Protein AF-A0A1A8EF04-F1 (afdb_monomer)

pLDDT: mean 91.09, std 11.01, range [53.56, 98.5]

Nearest PDB structures (foldseek):
  2jfa-assembly1_A  TM=8.976E-01  e=3.512E-08  Homo sapiens
  7nfb-assembly1_B  TM=8.937E-01  e=3.930E-08  Homo sapiens
  2r6y-assembly1_A  TM=9.009E-01  e=4.920E-08  Homo sapiens
  7qvj-assembly2_B  TM=8.929E-01  e=5.824E-08  Homo sapiens
  2iok-assembly1_A  TM=8.936E-01  e=4.920E-08  Homo sapiens

Mean predicted aligned error: 4.75 Å

Radius of gyration: 16.69 Å; Cα contacts (8 Å, |Δi|>4): 78; chains: 1; bounding box: 33×38×38 Å

Sequence (106 aa):
MIGLIWRSIHCPGKLIFAQDLILDRNEGDCVEGMTEIFDMLLATASRFRMLKLKPEEFVCLKAIILLNSGAFSFCTGTMEPLHDSAAVQSMLDTITDALIHHISQS

Organism: Nothobranchius kadleci (NCBI:txid1051664)

Solvent-accessible surface area (backbone atoms only — not comparable to full-atom values): 6209 Å² total; per-residue (Å²): 111,70,70,40,30,60,67,15,39,90,38,87,73,38,42,37,78,48,98,90,41,71,43,42,61,74,67,26,63,79,40,91,80,34,39,64,54,46,51,53,46,49,52,50,15,52,49,44,46,74,70,62,68,46,73,69,49,50,52,35,53,53,51,46,50,66,71,50,71,71,70,56,50,88,82,38,94,78,60,78,77,67,92,57,54,66,62,54,48,53,50,48,52,55,43,48,53,51,37,52,54,54,59,77,74,107

Foldseek 3Di:
DLVQLVVCLVPQQWTPPDP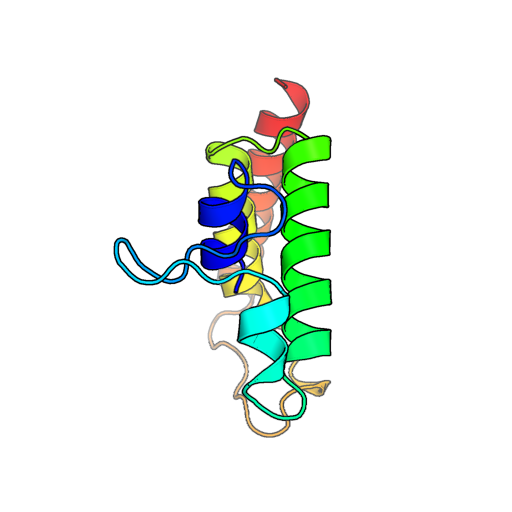PDIDGLVNLVVDPPSNVVSVVSNVSSPVCNVVVPDPLLSVLVVLLCVLCVPVDCVVPVPDDDDPCNPVSVVVNVVSVVSNVVVVVVD

Secondary structure (DSSP, 8-state):
-HHHHHHTTTSTTEEESSSS-EEEHHHHTTSTTHHHHHHHHHHHHHHHHHTT--HHHHHHHHHHHHHHTTS-GGG-TTPPPPTTHHHHHHHHHHHHHHHHHHHHT-

InterPro domains:
  IPR000536 Nuclear hormone receptor, ligand-binding domain [PF00104] (2-105)
  IPR000536 Nuclear hormone receptor, ligand-binding domain [PS51843] (1-106)
  IPR035500 Nuclear hormone receptor-like domain superfamily [G3DSA:1.10.565.10] (1-106)
  IPR035500 Nuclear hormone receptor-like domain superfamily [SSF48508] (1-106)
  IPR050200 Nuclear hormone receptor family NR3 subfamily [PTHR48092] (1-105)

Structure (mmCIF, N/CA/C/O backbone):
data_AF-A0A1A8EF04-F1
#
_entry.id   AF-A0A1A8EF04-F1
#
loop_
_atom_site.group_PDB
_atom_site.id
_atom_site.type_symbol
_atom_site.label_atom_id
_atom_site.label_alt_id
_atom_site.label_comp_id
_atom_site.label_asym_id
_atom_site.label_entity_id
_atom_site.label_seq_id
_atom_site.pdbx_PDB_ins_code
_atom_site.Cartn_x
_atom_site.Cartn_y
_atom_site.Cartn_z
_atom_site.occupancy
_atom_site.B_iso_or_equiv
_atom_site.auth_seq_id
_atom_site.auth_comp_id
_atom_site.auth_asym_id
_atom_site.auth_atom_id
_atom_site.pdbx_PDB_model_num
ATOM 1 N N . MET A 1 1 ? 3.428 2.881 -5.175 1.00 93.00 1 MET A N 1
ATOM 2 C CA . MET A 1 1 ? 3.273 1.405 -5.210 1.00 93.00 1 MET A CA 1
ATOM 3 C C . MET A 1 1 ? 2.115 0.882 -4.356 1.00 93.00 1 MET A C 1
ATOM 5 O O . MET A 1 1 ? 1.380 0.041 -4.851 1.00 93.00 1 MET A O 1
ATOM 9 N N . ILE A 1 2 ? 1.873 1.382 -3.135 1.00 96.81 2 ILE A N 1
ATOM 10 C CA . ILE A 1 2 ? 0.818 0.842 -2.244 1.00 96.81 2 ILE A CA 1
ATOM 11 C C . ILE A 1 2 ? -0.591 0.752 -2.875 1.00 96.81 2 ILE A C 1
ATOM 13 O O . ILE A 1 2 ? -1.309 -0.214 -2.643 1.00 96.81 2 ILE A O 1
ATOM 17 N N . GLY A 1 3 ? -0.977 1.699 -3.739 1.00 97.44 3 GLY A N 1
ATOM 18 C CA . GLY A 1 3 ? -2.261 1.636 -4.450 1.00 97.44 3 GLY A CA 1
ATOM 19 C C . GLY A 1 3 ? -2.378 0.471 -5.443 1.00 97.44 3 GLY A C 1
ATOM 20 O O . GLY A 1 3 ? -3.457 -0.092 -5.583 1.00 97.44 3 GLY A O 1
ATOM 21 N N . LEU A 1 4 ? -1.277 0.082 -6.097 1.00 97.88 4 LEU A N 1
ATOM 22 C CA . LEU A 1 4 ? -1.229 -1.094 -6.977 1.00 97.88 4 LEU A CA 1
ATOM 23 C C . LEU A 1 4 ? -1.430 -2.378 -6.168 1.00 97.88 4 LEU A C 1
ATOM 25 O O . LEU A 1 4 ? -2.254 -3.215 -6.527 1.00 97.88 4 LEU A O 1
ATOM 29 N N . ILE A 1 5 ? -0.718 -2.489 -5.044 1.00 98.19 5 ILE A N 1
ATOM 30 C CA . ILE A 1 5 ? -0.842 -3.604 -4.100 1.00 98.19 5 ILE A CA 1
A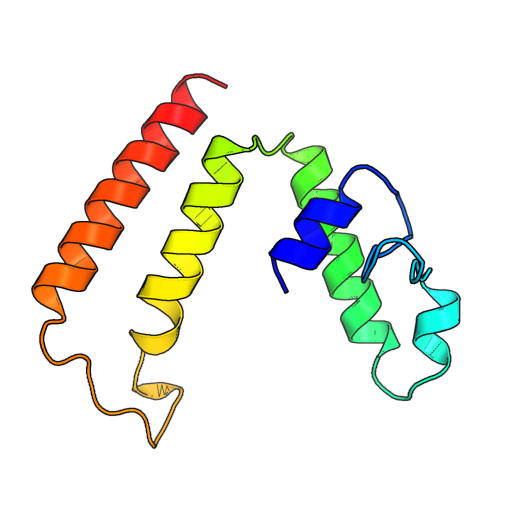TOM 31 C C . ILE A 1 5 ? -2.298 -3.741 -3.644 1.00 98.19 5 ILE A C 1
ATOM 33 O O . ILE A 1 5 ? -2.868 -4.820 -3.772 1.00 98.19 5 ILE A O 1
ATOM 37 N N . TRP A 1 6 ? -2.913 -2.640 -3.194 1.00 98.12 6 TRP A N 1
ATOM 38 C CA . TRP A 1 6 ? -4.299 -2.619 -2.717 1.00 98.12 6 TRP A CA 1
ATOM 39 C C . TRP A 1 6 ? -5.306 -3.088 -3.768 1.00 98.12 6 TRP A C 1
ATOM 41 O O . TRP A 1 6 ? -6.107 -3.981 -3.499 1.00 98.12 6 TRP A O 1
ATOM 51 N N . ARG A 1 7 ? -5.229 -2.558 -4.995 1.00 97.88 7 ARG A N 1
ATOM 52 C CA . ARG A 1 7 ? -6.116 -2.994 -6.087 1.00 97.88 7 ARG A CA 1
ATOM 53 C C . ARG A 1 7 ? -5.961 -4.477 -6.424 1.00 97.88 7 ARG A C 1
ATOM 55 O O . ARG A 1 7 ? -6.914 -5.088 -6.884 1.00 97.88 7 ARG A O 1
ATOM 62 N N . SER A 1 8 ? -4.788 -5.052 -6.170 1.00 98.12 8 SER A N 1
ATOM 63 C CA . SER A 1 8 ? -4.444 -6.434 -6.527 1.00 98.12 8 SER A CA 1
ATOM 64 C C . SER A 1 8 ? -4.734 -7.447 -5.410 1.00 98.12 8 SER A C 1
ATOM 66 O O . SER A 1 8 ? -4.552 -8.651 -5.603 1.00 98.12 8 SER A O 1
ATOM 68 N N . ILE A 1 9 ? -5.214 -7.003 -4.238 1.00 97.31 9 ILE A N 1
ATOM 69 C CA . ILE A 1 9 ? -5.431 -7.874 -3.071 1.00 97.31 9 ILE A CA 1
ATOM 70 C C . ILE A 1 9 ? -6.338 -9.052 -3.410 1.00 97.31 9 ILE A C 1
ATOM 72 O O . ILE A 1 9 ? -6.078 -10.145 -2.930 1.00 97.31 9 ILE A O 1
ATOM 76 N N . HIS A 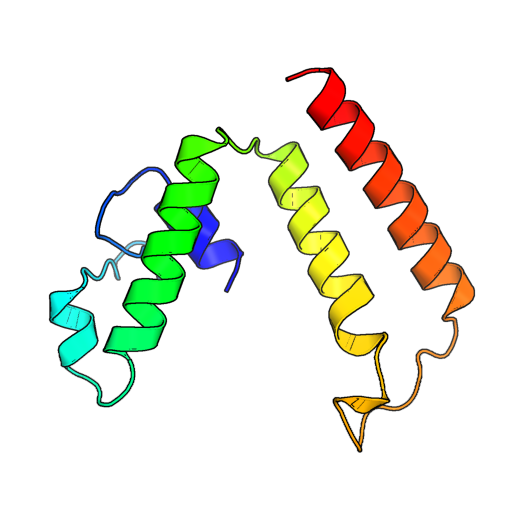1 10 ? -7.350 -8.904 -4.259 1.00 95.69 10 HIS A N 1
ATOM 77 C CA . HIS A 1 10 ? -8.292 -9.992 -4.557 1.00 95.69 10 HIS A CA 1
ATOM 78 C C . HIS A 1 10 ? -7.926 -10.830 -5.791 1.00 95.69 10 HIS A C 1
ATOM 80 O O . HIS A 1 10 ? -8.686 -11.717 -6.171 1.00 95.69 10 HIS A O 1
ATOM 86 N N . CYS A 1 11 ? -6.747 -10.610 -6.381 1.00 96.25 11 CYS A N 1
ATOM 87 C CA . CYS A 1 11 ? -6.294 -11.304 -7.587 1.00 96.25 11 CYS A CA 1
ATOM 88 C C . CYS A 1 11 ? -4.925 -11.972 -7.354 1.00 96.25 11 CYS A C 1
ATOM 90 O O . CYS A 1 11 ? -3.887 -11.385 -7.653 1.00 96.25 11 CYS A O 1
ATOM 92 N N . PRO A 1 12 ? -4.880 -13.188 -6.775 1.00 95.75 12 PRO A N 1
ATOM 93 C CA . PRO A 1 12 ? -3.630 -13.910 -6.537 1.00 95.75 12 PRO A CA 1
ATOM 94 C C . PRO A 1 12 ? -2.790 -14.072 -7.812 1.00 95.75 12 PRO A C 1
ATOM 96 O O . PRO A 1 12 ? -3.322 -14.428 -8.860 1.00 95.75 12 PRO A O 1
ATOM 99 N N . GLY A 1 13 ? -1.480 -13.827 -7.705 1.00 95.81 13 GLY A N 1
ATOM 100 C CA . GLY A 1 13 ? -0.531 -13.986 -8.814 1.00 95.81 13 GLY A CA 1
ATOM 101 C C . GLY A 1 13 ? -0.595 -12.900 -9.892 1.00 95.81 13 GLY A C 1
ATOM 102 O O . GLY A 1 13 ? 0.133 -13.008 -10.872 1.00 95.81 13 GLY A O 1
ATOM 103 N N . LYS A 1 14 ? -1.436 -11.870 -9.726 1.00 96.88 14 LYS A N 1
ATOM 104 C CA . LYS A 1 14 ? -1.616 -10.788 -10.701 1.00 96.88 14 LYS A CA 1
ATOM 105 C C . LYS A 1 14 ? -1.530 -9.410 -10.051 1.00 96.88 14 LYS A C 1
ATOM 107 O O . LYS A 1 14 ? -1.913 -9.235 -8.896 1.00 96.88 14 LYS A O 1
ATOM 112 N N . LEU A 1 15 ? -1.074 -8.427 -10.820 1.00 97.50 15 LEU A N 1
ATOM 113 C CA . LEU A 1 15 ? -1.028 -7.011 -10.472 1.00 97.50 15 LEU A CA 1
ATOM 114 C C . LEU A 1 15 ? -1.966 -6.213 -11.386 1.00 97.50 15 LEU A C 1
ATOM 116 O O . LEU A 1 15 ? -1.863 -6.275 -12.608 1.00 97.50 15 LEU A O 1
ATOM 120 N N . ILE A 1 16 ? -2.873 -5.437 -10.788 1.00 97.88 16 ILE A N 1
ATOM 121 C CA . ILE A 1 16 ? -3.858 -4.60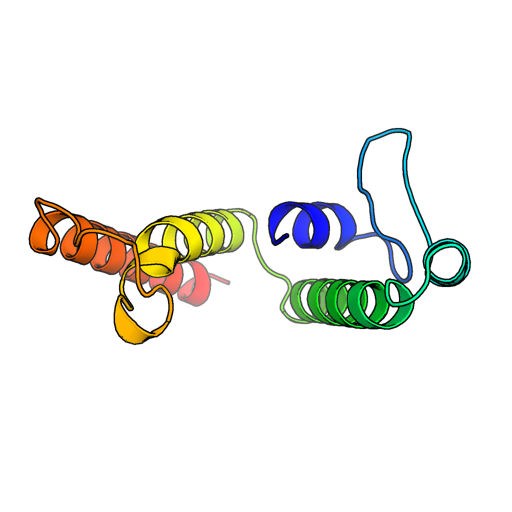4 -11.494 1.00 97.88 16 ILE A CA 1
ATOM 122 C C . ILE A 1 16 ? -3.321 -3.173 -11.619 1.00 97.88 16 ILE A C 1
ATOM 124 O O . ILE A 1 16 ? -3.568 -2.300 -10.769 1.00 97.88 16 ILE A O 1
ATOM 128 N N . PHE A 1 17 ? -2.569 -2.924 -12.692 1.00 95.94 17 PHE A N 1
ATOM 129 C CA . PHE A 1 17 ? -2.032 -1.600 -13.007 1.00 95.94 17 PHE A CA 1
ATOM 130 C C . PHE A 1 17 ? -3.156 -0.629 -13.371 1.00 95.94 17 PHE A C 1
ATOM 132 O O . PHE A 1 17 ? -3.241 0.441 -12.762 1.00 95.94 17 PHE A O 1
ATOM 139 N N . ALA A 1 18 ? -4.052 -1.048 -14.265 1.00 96.31 18 ALA A N 1
ATOM 140 C CA . ALA A 1 18 ? -5.250 -0.327 -14.692 1.00 96.31 18 ALA A CA 1
ATOM 141 C C . ALA A 1 18 ? -6.398 -1.316 -14.981 1.00 96.31 18 ALA A C 1
ATOM 143 O O . ALA A 1 18 ? -6.234 -2.522 -14.809 1.00 96.31 18 ALA A O 1
ATOM 144 N N . GLN A 1 19 ? -7.567 -0.815 -15.393 1.00 92.75 19 GLN A N 1
ATOM 145 C CA . GLN A 1 19 ? -8.745 -1.649 -15.681 1.00 92.75 19 GLN A CA 1
ATOM 146 C C . GLN A 1 19 ? -8.496 -2.662 -16.814 1.00 92.75 19 GLN A C 1
ATOM 148 O O . GLN A 1 19 ? -9.027 -3.767 -16.783 1.00 92.75 19 GLN A O 1
ATOM 153 N N . ASP A 1 20 ? -7.682 -2.277 -17.787 1.00 95.69 20 ASP A N 1
ATOM 154 C CA . ASP A 1 20 ? -7.323 -3.008 -19.001 1.00 95.69 20 ASP A CA 1
ATOM 155 C C . ASP A 1 20 ? -5.869 -3.514 -18.994 1.00 95.69 20 ASP A C 1
ATOM 157 O O . ASP A 1 20 ? -5.438 -4.165 -19.942 1.00 95.69 20 ASP A O 1
ATOM 161 N N . LEU A 1 21 ? -5.124 -3.257 -17.914 1.00 96.19 21 LEU A N 1
ATOM 162 C CA . LEU A 1 21 ?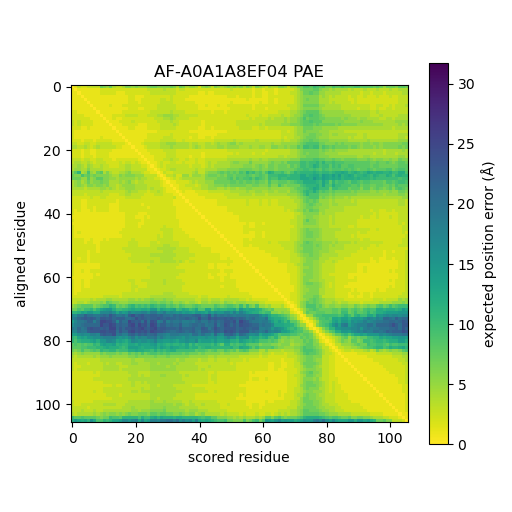 -3.726 -3.655 -17.764 1.00 96.19 21 LEU A CA 1
ATOM 163 C C . LEU A 1 21 ? -3.544 -4.465 -16.478 1.00 96.19 21 LEU A C 1
ATOM 165 O O . LEU A 1 21 ? -3.277 -3.920 -15.400 1.00 96.19 21 LEU A O 1
ATOM 169 N N . ILE A 1 22 ? -3.717 -5.780 -16.604 1.00 96.44 22 ILE A N 1
ATOM 170 C CA . ILE A 1 22 ? -3.561 -6.758 -15.528 1.00 96.44 22 ILE A CA 1
ATOM 171 C C . ILE A 1 22 ? -2.448 -7.707 -15.936 1.00 96.44 22 ILE A C 1
ATOM 173 O O . ILE A 1 22 ? -2.608 -8.422 -16.918 1.00 96.44 22 ILE A O 1
ATOM 177 N N . LEU A 1 23 ? -1.363 -7.715 -15.168 1.00 95.75 23 LEU A N 1
ATOM 178 C CA . LEU A 1 23 ? -0.163 -8.476 -15.491 1.00 95.75 23 LEU A CA 1
ATOM 179 C C . LEU A 1 23 ? 0.079 -9.560 -14.443 1.00 95.75 23 LEU A C 1
ATOM 181 O O . LEU A 1 23 ? -0.056 -9.314 -13.243 1.00 95.75 23 LEU A O 1
ATOM 185 N N . ASP A 1 24 ? 0.423 -10.757 -14.884 1.00 93.31 24 ASP A N 1
ATOM 186 C CA . ASP A 1 24 ? 0.951 -11.836 -14.071 1.00 93.31 24 ASP A CA 1
ATOM 187 C C . ASP A 1 24 ? 2.483 -11.775 -13.984 1.00 93.31 24 ASP A C 1
ATOM 189 O O . ASP A 1 24 ? 3.139 -10.859 -14.486 1.00 93.31 24 ASP A O 1
ATOM 193 N N . ARG A 1 25 ? 3.062 -12.737 -13.263 1.00 90.19 25 ARG A N 1
ATOM 194 C CA . ARG A 1 25 ? 4.510 -12.806 -13.059 1.00 90.19 25 ARG A CA 1
ATOM 195 C C . ARG A 1 25 ? 5.287 -13.004 -14.367 1.00 90.19 25 ARG A C 1
ATOM 197 O O . ARG A 1 25 ? 6.359 -12.429 -14.500 1.00 90.19 25 ARG A O 1
ATOM 204 N N . ASN A 1 26 ? 4.769 -13.793 -15.308 1.00 90.06 26 ASN A N 1
ATOM 205 C CA . ASN A 1 26 ? 5.466 -14.120 -16.555 1.00 90.06 26 ASN A CA 1
ATOM 206 C C . ASN A 1 26 ? 5.574 -12.885 -17.457 1.00 90.06 26 ASN A C 1
ATOM 208 O O . ASN A 1 26 ? 6.581 -12.688 -18.128 1.00 90.06 26 ASN A O 1
ATOM 212 N N . GLU A 1 27 ? 4.555 -12.025 -17.442 1.00 88.56 27 GLU A N 1
ATOM 213 C CA . GLU A 1 27 ? 4.575 -10.742 -18.155 1.00 88.56 27 GLU A CA 1
ATOM 214 C C . GLU A 1 27 ? 5.596 -9.758 -17.548 1.00 88.56 27 GLU A C 1
ATOM 216 O O . GLU A 1 27 ? 6.087 -8.866 -18.241 1.00 88.56 27 GLU A O 1
ATOM 221 N N . GLY A 1 28 ? 5.969 -9.944 -16.276 1.00 80.62 28 GLY A N 1
ATOM 222 C CA . GLY A 1 28 ? 7.060 -9.216 -15.624 1.00 80.62 28 GLY A CA 1
ATOM 223 C C . GLY A 1 28 ? 8.448 -9.550 -16.183 1.00 80.62 28 GLY A C 1
ATOM 224 O O . GLY A 1 28 ? 9.311 -8.676 -16.196 1.00 80.62 28 GLY A O 1
ATOM 225 N N . ASP A 1 29 ? 8.643 -10.761 -16.719 1.00 86.44 29 ASP A N 1
ATOM 226 C CA . ASP A 1 29 ? 9.922 -11.212 -17.293 1.00 86.44 29 ASP A CA 1
ATOM 227 C C . ASP A 1 29 ? 10.227 -10.551 -18.653 1.00 86.44 29 ASP A C 1
ATOM 229 O O . ASP A 1 29 ? 11.345 -10.640 -19.161 1.00 86.44 29 ASP A O 1
ATOM 233 N N . CYS A 1 30 ? 9.252 -9.859 -19.258 1.00 88.62 30 CYS A N 1
ATOM 234 C CA . CYS A 1 30 ? 9.437 -9.146 -20.524 1.00 88.62 30 CYS A CA 1
ATOM 235 C C . CYS A 1 30 ? 10.353 -7.916 -20.408 1.00 88.62 30 CYS A C 1
ATOM 237 O O . CYS A 1 30 ? 10.785 -7.385 -21.432 1.00 88.62 30 CYS A O 1
ATOM 239 N N . VAL A 1 31 ? 10.630 -7.443 -19.188 1.00 88.38 31 VAL A N 1
ATOM 240 C CA . VAL A 1 31 ? 11.497 -6.291 -18.923 1.00 88.38 31 VAL A CA 1
ATOM 241 C C . VAL A 1 31 ? 12.567 -6.699 -17.917 1.00 88.38 31 VAL A C 1
ATOM 243 O O . VAL A 1 31 ? 12.263 -7.137 -16.810 1.00 88.38 31 VAL A O 1
ATOM 246 N N . GLU A 1 32 ? 13.832 -6.533 -18.293 1.00 90.56 32 GLU A N 1
ATOM 247 C CA . GLU A 1 32 ? 14.970 -6.870 -17.436 1.00 90.56 32 GLU A CA 1
ATOM 248 C C . GLU A 1 32 ? 14.884 -6.150 -16.074 1.00 90.56 32 GLU A C 1
ATOM 250 O O . GLU A 1 32 ? 14.645 -4.942 -16.008 1.00 90.56 32 GLU A O 1
ATOM 255 N N . GLY A 1 33 ? 15.047 -6.906 -14.982 1.00 88.12 33 GLY A N 1
ATOM 256 C CA . GLY A 1 33 ? 14.990 -6.406 -13.601 1.00 88.12 33 GLY A CA 1
ATOM 257 C C . GLY A 1 33 ? 13.584 -6.131 -13.048 1.00 88.12 33 GLY A C 1
ATOM 258 O O . GLY A 1 33 ? 13.450 -5.694 -11.901 1.00 88.12 33 GLY A O 1
ATOM 259 N N . MET A 1 34 ? 12.520 -6.352 -13.831 1.00 91.25 34 MET A N 1
ATOM 260 C CA . MET A 1 34 ? 11.144 -6.174 -13.350 1.00 91.25 34 MET A CA 1
ATOM 261 C C . MET A 1 34 ? 10.604 -7.395 -12.615 1.00 91.25 34 MET A C 1
ATOM 263 O O . MET A 1 34 ? 9.738 -7.229 -11.753 1.00 91.25 34 MET A O 1
ATOM 267 N N . THR A 1 35 ? 11.117 -8.592 -12.893 1.00 91.44 35 THR A N 1
ATOM 268 C CA . THR A 1 35 ? 10.696 -9.838 -12.242 1.00 91.44 35 THR A CA 1
ATOM 269 C C . THR A 1 35 ? 10.797 -9.748 -10.719 1.00 91.44 35 THR A C 1
ATOM 271 O O . THR A 1 35 ? 9.840 -10.066 -10.013 1.00 91.44 35 THR A O 1
ATOM 274 N N . GLU A 1 36 ? 11.911 -9.240 -10.191 1.00 93.44 36 GLU A N 1
ATOM 275 C CA . GLU A 1 36 ? 12.134 -9.100 -8.750 1.00 93.44 36 GLU A CA 1
ATOM 276 C C . GLU A 1 36 ? 11.169 -8.083 -8.125 1.00 93.44 36 GLU A C 1
ATOM 278 O O . GLU A 1 36 ? 10.648 -8.292 -7.026 1.00 93.44 36 GLU A O 1
ATOM 283 N N . ILE A 1 37 ? 10.884 -6.988 -8.836 1.00 94.38 37 ILE A N 1
ATOM 284 C CA . ILE A 1 37 ? 9.921 -5.971 -8.397 1.00 94.38 37 ILE A CA 1
ATOM 285 C C . ILE A 1 37 ? 8.505 -6.556 -8.380 1.00 94.38 37 ILE A C 1
ATOM 287 O O . ILE A 1 37 ? 7.768 -6.351 -7.412 1.00 94.38 37 ILE A O 1
ATOM 291 N N . PHE A 1 38 ? 8.128 -7.312 -9.412 1.00 95.69 38 PHE A N 1
ATOM 292 C CA . PHE A 1 38 ? 6.853 -8.024 -9.470 1.00 95.69 38 PHE A CA 1
ATOM 293 C C . PHE A 1 38 ? 6.703 -8.993 -8.299 1.00 95.69 38 PHE A C 1
ATOM 295 O O . PHE A 1 38 ? 5.678 -8.957 -7.615 1.00 95.69 38 PHE A O 1
ATOM 302 N N . ASP A 1 39 ? 7.731 -9.794 -8.017 1.00 95.25 39 ASP A N 1
ATOM 303 C CA . ASP A 1 39 ? 7.725 -10.741 -6.902 1.00 95.25 39 ASP A CA 1
ATOM 304 C C . ASP A 1 39 ? 7.536 -10.029 -5.555 1.00 95.25 39 ASP A C 1
ATOM 306 O O . ASP A 1 39 ? 6.696 -10.439 -4.747 1.00 95.25 39 ASP A O 1
ATOM 310 N N . MET A 1 40 ? 8.225 -8.906 -5.329 1.00 97.00 40 MET A N 1
ATOM 311 C CA . MET A 1 40 ? 8.048 -8.095 -4.118 1.00 97.00 40 MET A CA 1
ATOM 312 C C . MET A 1 40 ? 6.629 -7.512 -3.998 1.00 97.00 40 MET A C 1
ATOM 314 O O . MET A 1 40 ? 6.025 -7.534 -2.917 1.00 97.00 40 MET A O 1
ATOM 318 N N . LEU A 1 41 ? 6.062 -7.003 -5.095 1.00 97.44 41 LEU A N 1
ATOM 319 C CA . LEU A 1 41 ? 4.703 -6.454 -5.115 1.00 97.44 41 LEU A CA 1
ATOM 320 C C . LEU A 1 41 ? 3.645 -7.539 -4.865 1.00 97.44 41 LEU A C 1
ATOM 322 O O . LEU A 1 41 ? 2.733 -7.328 -4.059 1.00 97.44 41 LEU A O 1
ATOM 326 N N . LEU A 1 42 ? 3.786 -8.707 -5.497 1.00 97.25 42 LEU A N 1
ATOM 327 C CA . LEU A 1 42 ? 2.898 -9.858 -5.313 1.00 97.25 42 LEU A CA 1
ATOM 328 C C . LEU A 1 42 ? 2.969 -10.400 -3.881 1.00 97.25 42 LEU A C 1
ATOM 330 O O . LEU A 1 42 ? 1.927 -10.662 -3.271 1.00 97.25 42 LEU A O 1
ATOM 334 N N . ALA A 1 43 ? 4.172 -10.510 -3.312 1.00 98.00 43 ALA A N 1
ATOM 335 C CA . ALA A 1 43 ? 4.364 -10.906 -1.921 1.00 98.00 43 ALA A CA 1
ATOM 336 C C . ALA A 1 43 ? 3.675 -9.925 -0.958 1.00 98.00 43 ALA A C 1
ATOM 338 O O . ALA A 1 43 ? 2.983 -10.341 -0.024 1.00 98.00 43 ALA A O 1
ATOM 339 N N . THR A 1 44 ? 3.779 -8.620 -1.225 1.00 98.19 44 THR A N 1
ATOM 340 C CA . THR A 1 44 ? 3.138 -7.586 -0.400 1.00 98.19 44 THR A CA 1
ATOM 341 C C . THR A 1 44 ? 1.610 -7.629 -0.518 1.00 98.19 44 THR A C 1
ATOM 343 O O . THR A 1 44 ? 0.914 -7.559 0.496 1.00 98.19 44 THR A O 1
ATOM 346 N N . ALA A 1 45 ? 1.063 -7.826 -1.724 1.00 98.12 45 ALA A N 1
ATOM 347 C CA . ALA A 1 45 ? -0.380 -7.999 -1.930 1.00 98.12 45 ALA A CA 1
ATOM 348 C C . ALA A 1 45 ? -0.915 -9.254 -1.225 1.00 98.12 45 ALA A C 1
ATOM 350 O O . ALA A 1 45 ? -1.971 -9.211 -0.590 1.00 98.12 45 ALA A O 1
ATOM 351 N N . SER A 1 46 ? -0.157 -10.355 -1.271 1.00 98.12 46 SER A N 1
ATOM 352 C CA . SER A 1 46 ? -0.463 -11.570 -0.513 1.00 98.12 46 SER A CA 1
ATOM 353 C C . SER A 1 46 ? -0.491 -11.297 0.992 1.00 98.12 46 SER A C 1
ATOM 355 O O . SER A 1 46 ? -1.437 -11.688 1.676 1.00 98.12 46 SER A O 1
ATOM 357 N N . ARG A 1 47 ? 0.485 -10.542 1.515 1.00 98.25 47 ARG A N 1
ATOM 358 C CA . ARG A 1 47 ? 0.530 -10.179 2.935 1.00 98.25 47 ARG A CA 1
ATOM 359 C C . ARG A 1 47 ? -0.662 -9.315 3.351 1.00 98.25 47 ARG A C 1
ATOM 361 O O . ARG A 1 47 ? -1.264 -9.600 4.382 1.00 98.25 47 ARG A O 1
ATOM 368 N N . PHE A 1 48 ? -1.044 -8.322 2.547 1.00 97.69 48 PHE A N 1
ATOM 369 C CA . PHE A 1 48 ? -2.229 -7.491 2.808 1.00 97.69 48 PHE A CA 1
ATOM 370 C C . PHE A 1 48 ? -3.509 -8.335 2.842 1.00 97.69 48 PHE A C 1
ATOM 372 O O . PHE A 1 48 ? -4.336 -8.170 3.739 1.00 97.69 48 PHE A O 1
ATOM 379 N N . ARG A 1 49 ? -3.637 -9.303 1.923 1.00 97.19 49 ARG A N 1
ATOM 380 C CA . ARG A 1 49 ? -4.742 -10.271 1.920 1.00 97.19 49 ARG A CA 1
ATOM 381 C C . ARG A 1 49 ? -4.760 -11.128 3.187 1.00 97.19 49 ARG A C 1
ATOM 383 O O . ARG A 1 49 ? -5.816 -11.279 3.791 1.00 97.19 49 ARG A O 1
ATOM 390 N N . MET A 1 50 ? -3.614 -11.687 3.588 1.00 97.44 50 MET A N 1
ATOM 391 C CA . MET A 1 50 ? -3.498 -12.532 4.787 1.00 97.44 50 MET A CA 1
ATOM 392 C C . MET A 1 50 ? -3.883 -11.784 6.064 1.00 97.44 50 MET A C 1
ATOM 394 O O . MET A 1 50 ? -4.536 -12.356 6.931 1.00 97.44 50 MET A O 1
ATOM 398 N N . LEU A 1 51 ? -3.496 -10.511 6.159 1.00 96.31 51 LEU A N 1
ATOM 399 C CA . LEU A 1 51 ? -3.830 -9.640 7.285 1.00 96.31 51 LEU A CA 1
ATOM 400 C C . LEU A 1 51 ? -5.279 -9.133 7.246 1.00 96.31 51 LEU A C 1
ATOM 402 O O . LEU A 1 51 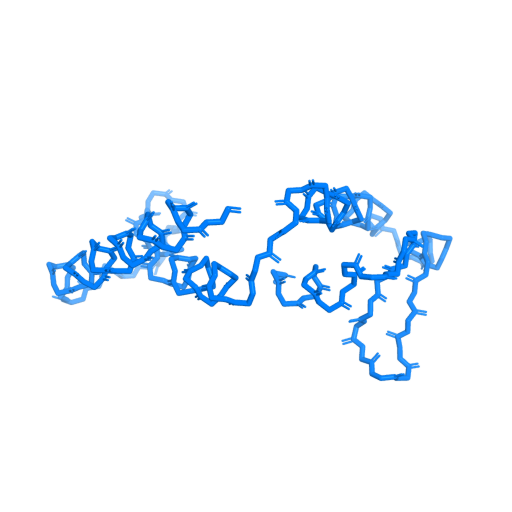? -5.717 -8.519 8.207 1.00 96.31 51 LEU A O 1
ATOM 406 N N . LYS A 1 52 ? -6.031 -9.403 6.167 1.00 96.50 52 LYS A N 1
ATOM 407 C CA . LYS A 1 52 ? -7.401 -8.906 5.952 1.00 96.50 52 LYS A CA 1
ATOM 408 C C . LYS A 1 52 ? -7.508 -7.380 6.080 1.00 96.50 52 LYS A C 1
ATOM 410 O O . LYS A 1 52 ? -8.493 -6.883 6.627 1.00 96.50 52 LYS A O 1
ATOM 415 N N . LEU A 1 53 ? -6.508 -6.676 5.541 1.00 96.50 53 LEU A N 1
ATOM 416 C CA . LEU A 1 53 ? -6.384 -5.222 5.635 1.00 96.50 53 LEU A CA 1
ATOM 417 C C . LEU A 1 53 ? -7.681 -4.521 5.194 1.00 96.50 53 LEU A C 1
ATOM 419 O O . LEU A 1 53 ? -8.216 -4.810 4.118 1.00 96.50 53 LEU A O 1
ATOM 423 N N . LYS A 1 54 ? -8.180 -3.606 6.021 1.00 97.06 54 LYS A N 1
ATOM 424 C CA . LYS A 1 54 ? -9.428 -2.868 5.801 1.00 97.06 54 LYS A CA 1
ATOM 425 C C . LYS A 1 54 ? -9.206 -1.581 4.999 1.00 97.06 54 LYS A C 1
ATOM 427 O O . LYS A 1 54 ? -8.094 -1.047 4.991 1.00 97.06 54 LYS A O 1
ATOM 432 N N . PRO A 1 55 ? -10.244 -1.053 4.321 1.00 97.06 55 PRO A N 1
ATOM 433 C CA . PRO A 1 55 ? -10.146 0.212 3.592 1.00 97.06 55 PRO A CA 1
ATOM 434 C C . PRO A 1 55 ? -9.655 1.380 4.458 1.00 97.06 55 PRO A C 1
ATOM 436 O O . PRO A 1 55 ? -8.835 2.176 4.004 1.00 97.06 55 PRO A O 1
ATOM 439 N N . GLU A 1 56 ? -10.112 1.458 5.707 1.00 97.50 56 GLU A N 1
ATOM 440 C CA . GLU A 1 56 ? -9.750 2.503 6.666 1.00 97.50 56 GLU A CA 1
ATOM 441 C C . GLU A 1 56 ? -8.264 2.414 7.043 1.00 97.50 56 GLU A C 1
ATOM 443 O O . GLU A 1 56 ? -7.536 3.407 6.961 1.00 97.50 56 GLU A O 1
ATOM 448 N N . GLU A 1 57 ? -7.784 1.206 7.354 1.00 97.94 57 GLU A N 1
ATOM 449 C CA . GLU A 1 57 ? -6.366 0.935 7.623 1.00 97.94 57 GLU A CA 1
ATOM 450 C C . GLU A 1 57 ? -5.502 1.294 6.406 1.00 97.94 57 GLU A C 1
ATOM 452 O O . GLU A 1 57 ? -4.470 1.951 6.532 1.00 97.94 57 GLU A O 1
ATOM 457 N N . PHE A 1 58 ? -5.947 0.932 5.199 1.00 97.88 58 PHE A N 1
ATOM 458 C CA . PHE A 1 58 ? -5.244 1.251 3.959 1.00 97.88 58 PHE A CA 1
ATOM 459 C C . PHE A 1 58 ? -5.113 2.761 3.714 1.00 97.88 58 PHE A C 1
ATOM 461 O O . PHE A 1 58 ? -4.042 3.226 3.306 1.00 97.88 58 PHE A O 1
ATOM 468 N N . VAL A 1 59 ? -6.167 3.544 3.964 1.00 98.06 59 VAL A N 1
ATOM 469 C CA . VAL A 1 59 ? -6.104 5.007 3.825 1.00 98.06 59 VAL A CA 1
ATOM 470 C C . VAL A 1 59 ? -5.126 5.605 4.838 1.00 98.06 59 VAL A C 1
ATOM 472 O O . VAL A 1 59 ? -4.323 6.458 4.448 1.00 98.06 59 VAL A O 1
ATOM 475 N N . CYS A 1 60 ? -5.119 5.110 6.081 1.00 98.19 60 CYS A N 1
ATOM 476 C CA . CYS A 1 60 ? -4.150 5.523 7.099 1.00 98.19 60 CYS A CA 1
ATOM 477 C C . CYS A 1 60 ? -2.710 5.226 6.654 1.00 98.19 60 CYS A C 1
ATOM 479 O O . CYS A 1 60 ? -1.867 6.121 6.657 1.00 98.19 60 CYS A O 1
ATOM 481 N N . LEU A 1 61 ? -2.435 4.011 6.166 1.00 98.06 61 LEU A N 1
ATOM 482 C CA . LEU A 1 61 ? -1.111 3.636 5.654 1.00 98.06 61 LEU A CA 1
ATOM 483 C C . LEU A 1 61 ? -0.665 4.518 4.481 1.00 98.06 61 LEU A C 1
ATOM 485 O O . LEU A 1 61 ? 0.499 4.912 4.408 1.00 98.06 61 LEU A O 1
ATOM 489 N N . LYS A 1 62 ? -1.578 4.868 3.565 1.00 97.75 62 LYS A N 1
ATOM 490 C CA . LYS A 1 62 ? -1.272 5.767 2.441 1.00 97.75 62 LYS A CA 1
ATOM 491 C C . LYS A 1 62 ? -0.862 7.160 2.931 1.00 97.75 62 LYS A C 1
ATOM 493 O O . LYS A 1 62 ? 0.080 7.732 2.385 1.00 97.75 62 LYS A O 1
ATOM 498 N N . ALA A 1 63 ? -1.553 7.690 3.940 1.00 97.50 63 ALA A N 1
ATOM 499 C CA . ALA A 1 63 ? -1.244 8.991 4.525 1.00 97.50 63 ALA A CA 1
ATOM 500 C C . ALA A 1 63 ? 0.073 8.967 5.321 1.00 97.50 63 ALA A C 1
ATOM 502 O O . ALA A 1 63 ? 0.897 9.859 5.141 1.00 97.50 63 ALA A O 1
ATOM 503 N N . ILE A 1 64 ? 0.323 7.909 6.102 1.00 97.19 64 ILE A N 1
ATOM 504 C CA . ILE A 1 64 ? 1.596 7.704 6.814 1.00 97.19 64 ILE A CA 1
ATOM 505 C C . ILE A 1 64 ? 2.767 7.685 5.830 1.00 97.19 64 ILE A C 1
ATOM 507 O O . ILE A 1 64 ? 3.744 8.398 6.032 1.00 97.19 64 ILE A O 1
ATOM 511 N N . ILE A 1 65 ? 2.667 6.916 4.739 1.00 95.06 65 ILE A N 1
ATOM 512 C CA . ILE A 1 65 ? 3.720 6.869 3.714 1.00 95.06 65 ILE A CA 1
ATOM 513 C C . ILE A 1 65 ? 3.972 8.259 3.129 1.00 95.06 65 ILE A C 1
ATOM 515 O O . ILE A 1 65 ? 5.127 8.647 3.001 1.00 95.06 65 ILE A O 1
ATOM 519 N N . LEU A 1 66 ? 2.914 9.004 2.791 1.00 92.56 66 LEU A N 1
ATOM 520 C CA . LEU A 1 66 ? 3.036 10.342 2.209 1.00 92.56 66 LEU A CA 1
ATOM 521 C C . LEU A 1 66 ? 3.739 11.326 3.153 1.00 92.56 66 LEU A C 1
ATOM 523 O O . LEU A 1 66 ? 4.638 12.045 2.729 1.00 92.56 66 LEU A O 1
ATOM 527 N N . LEU A 1 67 ? 3.320 11.369 4.417 1.00 91.75 67 LEU A N 1
ATOM 528 C CA . LEU A 1 67 ? 3.837 12.333 5.390 1.00 91.75 67 LEU A CA 1
ATOM 529 C C . LEU A 1 67 ? 5.241 11.958 5.887 1.00 91.75 67 LEU A C 1
ATOM 531 O O . LEU A 1 67 ? 6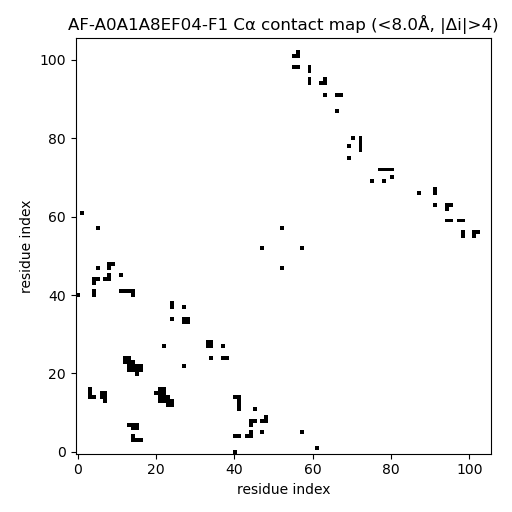.021 12.841 6.230 1.00 91.75 67 LEU A O 1
ATOM 535 N N . ASN A 1 68 ? 5.582 10.666 5.892 1.00 89.75 68 ASN A N 1
ATOM 536 C CA . ASN A 1 68 ? 6.847 10.170 6.433 1.00 89.75 68 ASN A CA 1
ATOM 537 C C . ASN A 1 68 ? 7.939 9.939 5.368 1.00 89.75 68 ASN A C 1
ATOM 539 O O . ASN A 1 68 ? 9.113 9.820 5.712 1.00 89.75 68 ASN A O 1
ATOM 543 N N . SER A 1 69 ? 7.606 9.879 4.070 1.00 86.00 69 SER A N 1
ATOM 544 C CA . SER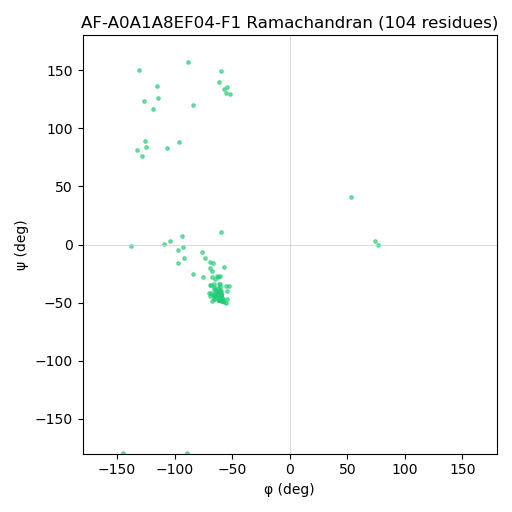 A 1 69 ? 8.580 9.520 3.020 1.00 86.00 69 SER A CA 1
ATOM 545 C C . SER A 1 69 ? 9.757 10.489 2.890 1.00 86.00 69 SER A C 1
ATOM 547 O O . SER A 1 69 ? 10.826 10.081 2.451 1.00 86.00 69 SER A O 1
ATOM 549 N N . GLY A 1 70 ? 9.559 11.759 3.252 1.00 76.25 70 GLY A N 1
ATOM 550 C CA . GLY A 1 70 ? 10.591 12.802 3.223 1.00 76.25 70 GLY A CA 1
ATOM 551 C C . GLY A 1 70 ? 11.160 13.163 4.597 1.00 76.25 70 GLY A C 1
ATOM 552 O O . GLY A 1 70 ? 11.978 14.072 4.684 1.00 76.25 70 GLY A O 1
ATOM 553 N N . ALA A 1 71 ? 10.737 12.486 5.672 1.00 72.38 71 ALA A N 1
ATOM 554 C CA . ALA A 1 71 ? 11.138 12.833 7.038 1.00 72.38 71 ALA A CA 1
ATOM 555 C C . ALA A 1 71 ? 12.623 12.533 7.323 1.00 72.38 71 ALA A C 1
ATOM 557 O O . ALA A 1 71 ? 13.216 13.108 8.234 1.00 72.38 71 ALA A O 1
ATOM 558 N N . PHE A 1 72 ? 13.247 11.659 6.526 1.00 67.06 72 PHE A N 1
ATOM 559 C CA . PHE A 1 72 ? 14.645 11.263 6.677 1.00 67.06 72 PHE A CA 1
ATOM 560 C C . PHE A 1 72 ? 15.518 11.895 5.590 1.00 67.06 72 PHE A C 1
ATOM 562 O O . PHE A 1 72 ? 15.868 11.251 4.600 1.00 67.06 72 PHE A O 1
ATOM 569 N N . SER A 1 73 ? 15.936 13.145 5.807 1.00 59.81 73 SER A N 1
ATOM 570 C CA . SER A 1 73 ? 16.825 13.881 4.891 1.00 59.81 73 SER A CA 1
ATOM 571 C C . SER A 1 73 ? 18.163 13.175 4.617 1.00 59.81 73 SER A C 1
ATOM 573 O O . SER A 1 73 ? 18.799 13.444 3.603 1.00 59.81 73 SER A O 1
ATOM 575 N N . PHE A 1 74 ? 18.587 12.235 5.475 1.00 53.56 74 PHE A N 1
ATOM 576 C CA . PHE A 1 74 ? 19.822 11.459 5.292 1.00 53.56 74 PHE A CA 1
ATOM 577 C C . PHE A 1 74 ? 19.810 10.579 4.028 1.00 53.56 74 PHE A C 1
ATOM 579 O O . PHE A 1 74 ? 20.862 10.303 3.459 1.00 53.56 74 PHE A O 1
ATOM 586 N N . CYS A 1 75 ? 18.630 10.162 3.559 1.00 54.72 75 CYS A N 1
ATOM 587 C CA . CYS A 1 75 ? 18.490 9.287 2.390 1.00 54.72 75 CYS A CA 1
ATOM 588 C C . CYS A 1 75 ? 18.312 10.060 1.071 1.00 54.72 75 CYS A C 1
ATOM 590 O O . CYS A 1 75 ? 18.381 9.474 -0.007 1.00 54.72 75 CYS A O 1
ATOM 592 N N . THR A 1 76 ? 18.076 11.371 1.144 1.00 55.53 76 THR A N 1
ATOM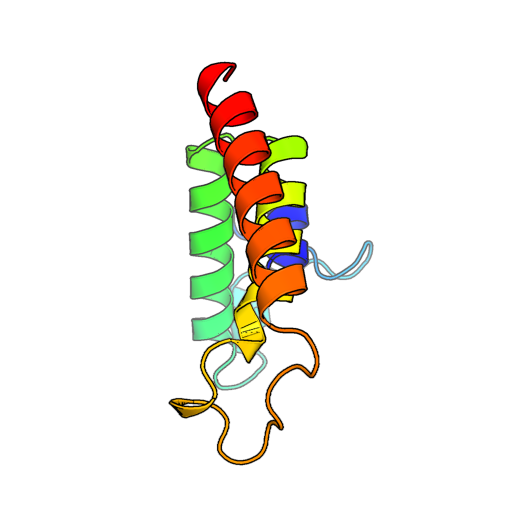 593 C CA . THR A 1 76 ? 17.734 12.231 0.008 1.00 55.53 76 THR A CA 1
ATOM 594 C C . THR A 1 76 ? 18.602 13.481 0.081 1.00 55.53 76 THR A C 1
ATOM 596 O O . THR A 1 76 ? 18.157 14.514 0.577 1.00 55.53 76 THR A O 1
ATOM 599 N N . GLY A 1 77 ? 19.853 13.395 -0.383 1.00 56.62 77 GLY A N 1
ATOM 600 C CA . GLY A 1 77 ? 20.880 14.448 -0.257 1.00 56.62 77 GLY A CA 1
ATOM 601 C C . GLY A 1 77 ? 20.560 15.815 -0.892 1.00 56.62 77 GLY A C 1
ATOM 602 O O . GLY A 1 77 ? 21.451 16.648 -1.010 1.00 56.62 77 GLY A O 1
ATOM 603 N N . THR A 1 78 ? 19.317 16.045 -1.317 1.00 62.03 78 THR A N 1
ATOM 604 C CA . THR A 1 78 ? 18.821 17.254 -1.982 1.00 62.03 78 THR A CA 1
ATOM 605 C C . THR A 1 78 ? 17.439 17.723 -1.501 1.00 62.03 78 THR A C 1
ATOM 607 O O . THR A 1 78 ? 16.959 18.733 -2.010 1.00 62.03 78 THR A O 1
ATOM 610 N N . MET A 1 79 ? 16.767 17.038 -0.561 1.00 65.19 79 MET A N 1
ATOM 611 C CA . MET A 1 79 ? 15.461 17.511 -0.070 1.00 65.19 79 MET A CA 1
ATOM 612 C C . MET A 1 79 ? 15.639 18.547 1.036 1.00 65.19 79 MET A C 1
ATOM 614 O O . MET A 1 79 ? 16.200 18.243 2.091 1.00 65.19 79 MET A O 1
ATOM 618 N N . GLU A 1 80 ? 15.117 19.753 0.808 1.00 69.69 80 GLU A N 1
ATOM 619 C CA . GLU A 1 80 ? 14.961 20.731 1.880 1.00 69.69 80 GLU A CA 1
ATOM 620 C C . GLU A 1 80 ? 14.014 20.182 2.957 1.00 69.69 80 GLU A C 1
ATOM 622 O O . GLU A 1 80 ? 13.016 19.524 2.632 1.00 69.69 80 GLU A O 1
ATOM 627 N N . PRO A 1 81 ? 14.319 20.419 4.244 1.00 71.62 81 PRO A N 1
ATOM 628 C CA . PRO A 1 81 ? 13.428 20.031 5.322 1.00 71.62 81 PRO A CA 1
ATOM 629 C C . PRO A 1 81 ? 12.074 20.727 5.171 1.00 71.62 81 PRO A C 1
ATOM 631 O O . PRO A 1 81 ? 11.970 21.853 4.682 1.00 71.62 81 PRO A O 1
ATOM 634 N N . LEU A 1 82 ? 11.023 20.049 5.629 1.00 75.44 82 LEU A N 1
ATOM 635 C CA . LEU A 1 82 ? 9.692 20.638 5.705 1.00 75.44 82 LEU A CA 1
ATOM 636 C C . LEU A 1 82 ? 9.740 21.912 6.554 1.00 75.44 82 LEU A C 1
ATOM 638 O O . LEU A 1 82 ? 10.298 21.911 7.650 1.00 75.44 82 LEU A O 1
ATOM 642 N N . HIS A 1 83 ? 9.108 22.974 6.057 1.00 80.19 83 HIS A N 1
ATOM 643 C CA . HIS A 1 83 ? 9.050 24.260 6.752 1.00 80.19 83 HIS A CA 1
ATOM 644 C C . HIS A 1 83 ? 8.368 24.152 8.127 1.00 80.19 83 HIS A C 1
ATOM 646 O O . HIS A 1 83 ? 8.748 24.850 9.062 1.00 80.19 83 HIS A O 1
ATOM 652 N N . ASP A 1 84 ? 7.374 23.269 8.258 1.00 87.88 84 ASP A N 1
ATOM 653 C CA . ASP A 1 84 ? 6.665 23.006 9.513 1.00 87.88 84 ASP A CA 1
ATOM 654 C C . ASP A 1 84 ? 6.636 21.502 9.818 1.00 87.88 84 ASP A C 1
ATOM 656 O O . ASP A 1 84 ? 5.646 20.796 9.609 1.00 87.88 84 ASP A O 1
ATOM 660 N N . SER A 1 85 ? 7.777 20.985 10.274 1.00 88.12 85 SER A N 1
ATOM 661 C CA . SER A 1 85 ? 7.916 19.579 10.662 1.00 88.12 85 SER A CA 1
ATOM 662 C C . SER A 1 85 ? 7.051 19.209 11.872 1.00 88.12 85 SER A C 1
ATOM 664 O O . SER A 1 85 ? 6.595 18.070 11.962 1.00 88.12 85 SER A O 1
ATOM 666 N N . ALA A 1 86 ? 6.779 20.158 12.772 1.00 91.31 86 ALA A N 1
ATOM 667 C CA . ALA A 1 86 ? 5.960 19.931 13.959 1.00 91.31 86 ALA A CA 1
ATOM 668 C C . ALA A 1 86 ? 4.488 19.694 13.594 1.00 91.31 86 ALA A C 1
ATOM 670 O O . ALA A 1 86 ? 3.878 18.749 14.099 1.00 91.31 86 ALA A O 1
ATOM 671 N N . ALA A 1 87 ? 3.928 20.491 12.678 1.00 93.44 87 ALA A N 1
ATOM 672 C CA . ALA A 1 87 ? 2.571 20.269 12.187 1.00 93.44 87 ALA A CA 1
ATOM 673 C C . ALA A 1 87 ? 2.441 18.916 11.473 1.00 93.44 87 ALA A C 1
ATOM 675 O O . ALA A 1 87 ? 1.494 18.171 11.728 1.00 93.44 87 ALA A O 1
ATOM 676 N N . VAL A 1 88 ? 3.412 18.557 10.626 1.00 92.62 88 VAL A N 1
ATOM 677 C CA . VAL A 1 88 ? 3.409 17.261 9.926 1.00 92.62 88 VAL A CA 1
ATOM 678 C C . VAL A 1 88 ? 3.519 16.091 10.906 1.00 92.62 88 VAL A C 1
ATOM 680 O O . VAL A 1 88 ? 2.808 15.098 10.741 1.00 92.62 88 VAL A O 1
ATOM 683 N N . GLN A 1 89 ? 4.331 16.217 11.958 1.00 93.06 89 GLN A N 1
ATOM 684 C CA . GLN A 1 89 ? 4.402 15.208 13.014 1.00 93.06 89 GLN A CA 1
ATOM 685 C C . GLN A 1 89 ? 3.063 15.067 13.753 1.00 93.06 89 GLN A C 1
ATOM 687 O O . GLN A 1 89 ? 2.578 13.955 13.925 1.00 93.06 89 GLN A O 1
ATOM 692 N N . SER A 1 90 ? 2.403 16.176 14.095 1.00 96.44 90 SER A N 1
ATOM 693 C CA . SER A 1 90 ? 1.078 16.139 14.730 1.00 96.44 90 SER A CA 1
ATOM 694 C C . SER A 1 90 ? 0.016 15.455 13.852 1.00 96.44 90 SER A C 1
ATOM 696 O O . SER A 1 90 ? -0.835 14.714 14.355 1.00 96.44 90 SER A O 1
ATOM 698 N N . MET A 1 91 ? 0.083 15.642 12.528 1.00 96.69 91 MET A N 1
ATOM 699 C CA . MET A 1 91 ? -0.774 14.916 11.584 1.00 96.69 91 MET A CA 1
ATOM 700 C C . MET A 1 91 ? -0.482 13.409 11.594 1.00 96.69 91 MET A C 1
ATOM 702 O O . MET A 1 91 ? -1.421 12.613 11.607 1.00 96.69 91 MET A O 1
ATOM 706 N N . LEU A 1 92 ? 0.796 13.011 11.601 1.00 96.69 92 LEU A N 1
ATOM 707 C CA . LEU A 1 92 ? 1.205 11.604 11.691 1.00 96.69 92 LEU A CA 1
ATOM 708 C C . LEU A 1 92 ? 0.711 10.942 12.980 1.00 96.69 92 LEU A C 1
ATOM 710 O O . LEU A 1 92 ? 0.195 9.825 12.916 1.00 96.69 92 LEU A O 1
ATOM 714 N N . ASP A 1 93 ? 0.814 11.631 14.115 1.00 98.06 93 ASP A N 1
ATOM 715 C CA . ASP A 1 93 ? 0.337 11.132 15.408 1.00 98.06 93 ASP A CA 1
ATOM 716 C C . ASP A 1 93 ? -1.180 10.888 15.357 1.00 98.06 93 ASP A C 1
ATOM 718 O O . ASP A 1 93 ? -1.651 9.789 15.644 1.00 98.06 93 ASP A O 1
ATOM 722 N N . THR A 1 94 ? -1.940 11.858 14.834 1.00 98.50 94 THR A N 1
ATOM 723 C CA . THR A 1 94 ? -3.403 11.746 14.673 1.00 98.50 94 THR A CA 1
ATOM 724 C C . THR A 1 94 ? -3.806 10.571 13.773 1.00 98.50 94 THR A C 1
ATOM 726 O O . THR A 1 94 ? -4.753 9.840 14.065 1.00 98.50 94 THR A O 1
ATOM 729 N N . ILE A 1 95 ? -3.096 10.364 12.658 1.00 98.44 95 ILE A N 1
ATOM 730 C CA . ILE A 1 95 ? -3.365 9.244 11.741 1.00 98.44 95 ILE A CA 1
ATOM 731 C C . ILE A 1 95 ? -2.993 7.904 12.390 1.00 98.44 95 ILE A C 1
ATOM 733 O O . ILE A 1 95 ? -3.664 6.899 12.153 1.00 98.44 95 ILE A O 1
ATOM 737 N N . THR A 1 96 ? -1.944 7.882 13.211 1.00 98.19 96 THR A N 1
ATOM 738 C CA . THR A 1 96 ? -1.520 6.688 13.951 1.00 98.19 96 THR A CA 1
ATOM 739 C C . THR A 1 96 ? -2.569 6.291 14.985 1.00 98.19 96 THR A C 1
ATOM 741 O O . THR A 1 96 ? -2.946 5.120 15.037 1.00 98.19 96 THR A O 1
ATOM 744 N N . ASP A 1 97 ? -3.120 7.253 15.727 1.00 98.50 97 ASP A N 1
ATOM 745 C CA . ASP A 1 97 ? -4.222 7.012 16.663 1.00 98.50 97 ASP A CA 1
ATOM 746 C C . ASP A 1 97 ? -5.461 6.454 15.946 1.00 98.50 97 ASP A C 1
ATOM 748 O O . ASP A 1 97 ? -6.057 5.471 16.394 1.00 98.50 97 ASP A O 1
ATOM 752 N N . ALA A 1 98 ? -5.816 7.019 14.786 1.00 98.38 98 ALA A N 1
ATOM 753 C CA . ALA A 1 98 ? -6.918 6.517 13.965 1.00 98.38 98 ALA A CA 1
ATOM 754 C C . ALA A 1 98 ? -6.673 5.076 13.478 1.00 98.38 98 ALA A C 1
ATOM 756 O O . ALA A 1 98 ? -7.578 4.239 13.528 1.00 98.38 98 ALA A O 1
ATOM 757 N N . LEU A 1 99 ? -5.449 4.760 13.045 1.00 98.31 99 LEU A N 1
ATOM 758 C CA . LEU A 1 99 ? -5.072 3.409 12.628 1.00 98.31 99 LEU A CA 1
ATOM 759 C C . LEU A 1 99 ? -5.196 2.411 13.788 1.00 98.31 99 LEU A C 1
ATOM 761 O O . LEU A 1 99 ? -5.806 1.358 13.615 1.00 98.31 99 LEU A O 1
ATOM 765 N N . ILE A 1 100 ? -4.669 2.746 14.969 1.00 98.06 100 ILE A N 1
ATOM 766 C CA . ILE A 1 100 ? -4.762 1.899 16.170 1.00 98.06 100 ILE A CA 1
ATOM 767 C C . ILE A 1 100 ? -6.226 1.665 16.548 1.00 98.06 100 ILE A C 1
ATOM 769 O O . ILE A 1 100 ? -6.618 0.531 16.835 1.00 98.06 100 ILE A O 1
ATOM 773 N N . HIS A 1 101 ? -7.048 2.714 16.496 1.00 97.69 101 HIS A N 1
ATOM 774 C CA . HIS A 1 101 ? -8.479 2.608 16.741 1.00 97.69 101 HIS A CA 1
ATOM 775 C C . HIS A 1 101 ? -9.143 1.602 15.782 1.00 97.69 101 HIS A C 1
ATOM 777 O O . HIS A 1 101 ? -9.827 0.689 16.243 1.00 97.69 101 HIS A O 1
ATOM 783 N N . HIS A 1 102 ? -8.894 1.689 14.472 1.00 96.38 102 HIS A N 1
ATOM 784 C CA . HIS A 1 102 ? -9.464 0.748 13.496 1.00 96.38 102 HIS A CA 1
ATOM 785 C C . HIS A 1 102 ? -8.951 -0.691 13.649 1.00 96.38 102 HIS A C 1
ATOM 787 O O . HIS A 1 102 ? -9.737 -1.631 13.509 1.00 96.38 102 HIS A O 1
ATOM 793 N N . ILE A 1 103 ? -7.675 -0.872 13.999 1.00 95.06 103 ILE A N 1
ATOM 794 C CA . ILE A 1 103 ? -7.108 -2.196 14.293 1.00 95.06 103 ILE A CA 1
ATOM 795 C C . ILE A 1 103 ? -7.803 -2.813 15.512 1.00 95.06 103 ILE A C 1
ATOM 797 O O . ILE A 1 103 ? -8.153 -3.986 15.489 1.00 95.06 103 ILE A O 1
ATOM 801 N N . SER A 1 104 ? -8.047 -2.032 16.570 1.00 95.12 104 SER A N 1
ATOM 802 C CA . SER A 1 104 ? -8.699 -2.535 17.790 1.00 95.12 104 SER A CA 1
ATOM 803 C C . SER A 1 104 ? -10.167 -2.944 17.603 1.00 95.12 104 SER A C 1
ATOM 805 O O . SER A 1 104 ? -10.718 -3.643 18.451 1.00 95.12 104 SER A O 1
ATOM 807 N N . GLN A 1 105 ? -10.796 -2.516 16.505 1.00 90.50 105 GLN A N 1
ATOM 808 C CA . GLN A 1 105 ? -12.170 -2.873 16.140 1.00 90.50 105 GLN A CA 1
ATOM 809 C C . GLN A 1 105 ? -12.264 -4.031 15.132 1.00 90.50 105 GLN A C 1
ATOM 811 O O . GLN A 1 105 ? -13.378 -4.439 14.795 1.00 90.50 105 GLN A O 1
ATOM 816 N N . SER A 1 106 ? -11.130 -4.526 14.624 1.00 79.25 106 SER A N 1
ATOM 817 C CA . SER A 1 106 ? -11.053 -5.557 13.575 1.00 79.25 106 SER A CA 1
ATOM 818 C C . SER A 1 106 ? -10.908 -6.971 14.130 1.00 79.25 106 SER A C 1
ATOM 820 O O . SER A 1 106 ? -11.438 -7.895 13.466 1.00 79.25 106 SER A O 1
#